Protein AF-A0A261GEF5-F1 (afdb_monomer_lite)

pLDDT: mean 80.7, std 18.06, range [33.28, 94.88]

Foldseek 3Di:
DVVVVVVVVVVVVVLVVQLQVLLVQQADPDKDKLQSLQVGDQVSSVLVVVQVVQQVVQQDPVVQWGWGASPSNQKIKIKHFDDQPDWDWYDHPVGIDIDGIMIIGIGHHPPPVPPPPPDDPPDDDDDDDDD

Sequence (131 aa):
TSADRAAAHAQAQALAQRRRYLAGLLATDGEVGLEYLGQLPFEAALILLNAVEVALSQYHPQDGLGRAAVDEAGLEVTVKLGRPHITVTVELAEGHLSGPELWLAVIPQGHTPSVDRAAEPRAAGQNWSVA

Radius of gyration: 20.98 Å; chains: 1; bounding box: 74×23×53 Å

Structure (mmCIF, N/CA/C/O backbone):
data_AF-A0A261GEF5-F1
#
_entry.id   AF-A0A261GEF5-F1
#
loop_
_atom_site.group_PDB
_atom_site.id
_atom_site.type_symbol
_atom_site.label_atom_id
_atom_site.label_alt_id
_atom_site.label_comp_id
_atom_site.label_asym_id
_atom_site.label_entity_id
_atom_site.label_seq_id
_atom_site.pdbx_PDB_ins_code
_atom_site.Cartn_x
_atom_site.Cartn_y
_atom_site.Cartn_z
_atom_site.occupancy
_atom_site.B_iso_or_equiv
_atom_site.auth_seq_id
_atom_site.auth_comp_id
_atom_site.auth_asym_id
_atom_site.auth_atom_id
_atom_site.pdbx_PDB_model_num
ATOM 1 N N . THR A 1 1 ? 19.737 12.160 -29.995 1.00 67.50 1 THR A N 1
ATOM 2 C CA . THR A 1 1 ? 20.592 11.208 -30.755 1.00 67.50 1 THR A CA 1
ATOM 3 C C . THR A 1 1 ? 20.024 9.797 -30.610 1.00 67.50 1 THR A C 1
ATOM 5 O O . THR A 1 1 ? 19.145 9.604 -29.781 1.00 67.50 1 THR A O 1
ATOM 8 N N . SER A 1 2 ? 20.458 8.800 -31.397 1.00 76.94 2 SER A N 1
ATOM 9 C CA . SER A 1 2 ? 19.935 7.417 -31.278 1.00 76.94 2 SER A CA 1
ATOM 10 C C . SER A 1 2 ? 20.226 6.770 -29.912 1.00 76.94 2 SER A C 1
ATOM 12 O O . SER A 1 2 ? 19.434 5.960 -29.441 1.00 76.94 2 SER A O 1
ATOM 14 N N . ALA A 1 3 ? 21.336 7.151 -29.268 1.00 77.62 3 ALA A N 1
ATOM 15 C CA . ALA A 1 3 ? 21.709 6.683 -27.932 1.00 77.62 3 ALA A CA 1
ATOM 16 C C . ALA A 1 3 ? 20.754 7.197 -26.839 1.00 77.62 3 ALA A C 1
ATOM 18 O O . ALA A 1 3 ? 20.353 6.435 -25.967 1.00 77.62 3 ALA A O 1
ATOM 19 N N . ASP A 1 4 ? 20.330 8.459 -26.938 1.00 80.94 4 ASP A N 1
ATOM 20 C CA . ASP A 1 4 ? 19.359 9.075 -26.026 1.00 80.94 4 ASP A CA 1
ATOM 21 C C . ASP A 1 4 ? 17.993 8.363 -26.079 1.00 80.94 4 ASP A C 1
ATOM 23 O O . ASP A 1 4 ? 17.429 7.992 -25.052 1.00 80.94 4 ASP A O 1
ATOM 27 N N . ARG A 1 5 ? 17.526 8.020 -27.288 1.00 79.00 5 ARG A N 1
ATOM 28 C CA . ARG A 1 5 ? 16.299 7.230 -27.473 1.00 79.00 5 ARG A CA 1
ATOM 29 C C . ARG A 1 5 ? 16.418 5.826 -26.866 1.00 79.00 5 ARG A C 1
ATOM 31 O O . ARG A 1 5 ? 15.482 5.364 -26.221 1.00 79.00 5 ARG A O 1
ATOM 38 N N . ALA A 1 6 ? 17.549 5.145 -27.059 1.00 85.81 6 ALA A N 1
ATOM 39 C CA . ALA A 1 6 ? 17.775 3.817 -26.485 1.00 85.81 6 ALA A CA 1
ATOM 40 C C . ALA A 1 6 ? 17.801 3.850 -24.945 1.00 85.81 6 ALA A C 1
ATOM 42 O O . ALA A 1 6 ? 17.188 2.994 -24.307 1.00 85.81 6 ALA A O 1
ATOM 43 N N . ALA A 1 7 ? 18.437 4.866 -24.352 1.00 85.38 7 ALA A N 1
ATOM 44 C CA . ALA A 1 7 ? 18.449 5.071 -22.906 1.00 85.38 7 ALA A CA 1
ATOM 45 C C . ALA A 1 7 ? 17.039 5.339 -22.354 1.00 85.38 7 ALA A C 1
ATOM 47 O O . ALA A 1 7 ? 16.642 4.714 -21.371 1.00 85.38 7 ALA A O 1
ATOM 48 N N . ALA A 1 8 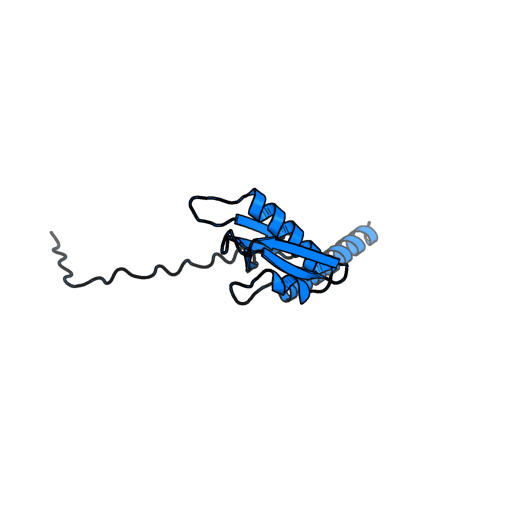? 16.254 6.193 -23.019 1.00 85.44 8 ALA A N 1
ATOM 49 C CA . ALA A 1 8 ? 14.869 6.463 -22.636 1.00 85.44 8 ALA A CA 1
ATOM 50 C C . ALA A 1 8 ? 13.997 5.193 -22.674 1.00 85.44 8 ALA A C 1
ATOM 52 O O . ALA A 1 8 ? 13.228 4.938 -21.747 1.00 85.44 8 ALA A O 1
ATOM 53 N N . HIS A 1 9 ? 14.152 4.348 -23.700 1.00 86.25 9 HIS A N 1
ATOM 54 C CA . HIS A 1 9 ? 13.443 3.066 -23.770 1.00 86.25 9 HIS A CA 1
ATOM 55 C C . HIS A 1 9 ? 13.855 2.096 -22.656 1.00 86.25 9 HIS A C 1
ATOM 57 O O . HIS A 1 9 ? 12.983 1.465 -22.059 1.00 86.25 9 HIS A O 1
ATOM 63 N N . ALA A 1 10 ? 15.151 1.981 -22.353 1.00 88.25 10 ALA A N 1
ATOM 64 C CA . ALA A 1 10 ? 15.634 1.112 -21.280 1.00 88.25 10 ALA A CA 1
ATOM 65 C C . ALA A 1 10 ? 15.106 1.558 -19.905 1.00 88.25 10 ALA A C 1
ATOM 67 O O . ALA A 1 10 ? 14.646 0.731 -19.120 1.00 88.25 10 ALA A O 1
ATOM 68 N N . GLN A 1 11 ? 15.093 2.869 -19.642 1.00 86.12 11 GLN A N 1
ATOM 69 C CA . GLN A 1 11 ? 14.524 3.433 -18.415 1.00 86.12 11 GLN A CA 1
ATOM 70 C C . GLN A 1 11 ? 13.020 3.158 -18.310 1.00 86.12 11 GLN A C 1
ATOM 72 O O . GLN A 1 11 ? 12.549 2.709 -17.268 1.00 86.12 11 GLN A O 1
ATOM 77 N N . ALA A 1 12 ? 12.269 3.350 -19.398 1.00 86.19 12 ALA A N 1
ATOM 78 C CA . ALA A 1 12 ? 10.839 3.053 -19.420 1.00 86.19 12 ALA A CA 1
ATOM 79 C C . ALA A 1 12 ? 10.548 1.566 -19.140 1.00 86.19 12 ALA A C 1
ATOM 81 O O . ALA A 1 12 ? 9.609 1.246 -18.412 1.00 86.19 12 ALA A O 1
ATOM 82 N N . GLN A 1 13 ? 11.366 0.651 -19.672 1.00 90.00 13 GLN A N 1
ATOM 83 C CA . GLN A 1 13 ? 11.241 -0.782 -19.393 1.00 90.00 13 GLN A CA 1
ATOM 84 C C . GLN A 1 13 ? 11.549 -1.114 -17.930 1.00 90.00 13 GLN A C 1
ATOM 86 O O . GLN A 1 13 ? 10.779 -1.847 -17.309 1.00 90.00 13 GLN A O 1
ATOM 91 N N . ALA A 1 14 ? 12.621 -0.551 -17.370 1.00 87.50 14 ALA A N 1
ATOM 92 C CA . ALA A 1 14 ? 12.986 -0.755 -15.970 1.00 87.50 14 ALA A CA 1
ATOM 93 C C . ALA A 1 1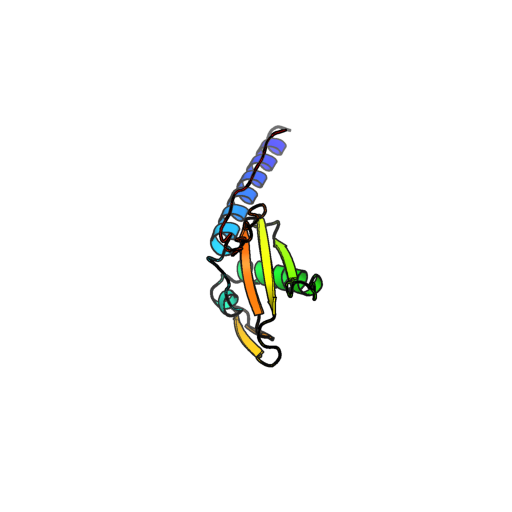4 ? 11.887 -0.250 -15.019 1.00 87.50 14 ALA A C 1
ATOM 95 O O . ALA A 1 14 ? 11.496 -0.955 -14.089 1.00 87.50 14 ALA A O 1
ATOM 96 N N . LEU A 1 15 ? 11.319 0.929 -15.295 1.00 85.44 15 LEU A N 1
ATOM 97 C CA . LEU A 1 15 ? 10.187 1.473 -14.540 1.00 85.44 15 LEU A CA 1
ATOM 98 C C . LEU A 1 15 ? 8.947 0.580 -14.648 1.00 85.44 15 LEU A C 1
ATOM 100 O O . LEU A 1 15 ? 8.310 0.285 -13.639 1.00 85.44 15 LEU A O 1
ATOM 104 N N . ALA A 1 16 ? 8.621 0.093 -15.848 1.00 87.25 16 ALA A N 1
ATOM 105 C CA . ALA A 1 16 ? 7.488 -0.808 -16.042 1.00 87.25 16 ALA A CA 1
ATOM 106 C C . ALA A 1 16 ? 7.665 -2.142 -15.294 1.00 87.25 16 ALA A C 1
ATOM 108 O O . ALA A 1 16 ? 6.702 -2.666 -14.733 1.00 87.25 16 ALA A O 1
ATOM 109 N N . GLN A 1 17 ? 8.88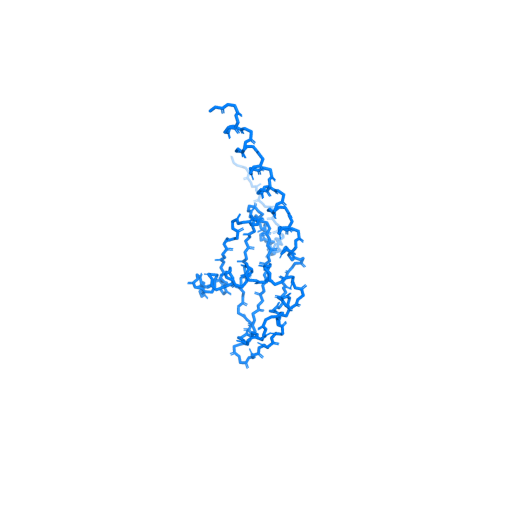2 -2.692 -15.266 1.00 89.44 17 GLN A N 1
ATOM 110 C CA . GLN A 1 17 ? 9.202 -3.897 -14.499 1.00 89.44 17 GLN A CA 1
ATOM 111 C C . GLN A 1 17 ? 9.073 -3.652 -12.994 1.00 89.44 17 GLN A C 1
ATOM 113 O O . GLN A 1 17 ? 8.398 -4.426 -12.316 1.00 89.44 17 GLN A O 1
ATOM 118 N N . ARG A 1 18 ? 9.645 -2.552 -12.488 1.00 87.81 18 ARG A N 1
ATOM 119 C CA . ARG A 1 18 ? 9.555 -2.177 -11.071 1.00 87.81 18 ARG A CA 1
ATOM 120 C C . ARG A 1 18 ? 8.107 -1.976 -10.632 1.00 87.81 18 ARG A C 1
ATOM 122 O O . ARG A 1 18 ? 7.710 -2.528 -9.613 1.00 87.81 18 ARG A O 1
ATOM 129 N N . ARG A 1 19 ? 7.295 -1.286 -11.438 1.00 89.19 19 ARG A N 1
ATOM 130 C CA . ARG A 1 19 ? 5.865 -1.090 -11.163 1.00 89.19 19 ARG A CA 1
ATOM 131 C C . ARG A 1 19 ? 5.119 -2.414 -11.035 1.00 89.19 19 ARG A C 1
ATOM 133 O O . ARG A 1 19 ? 4.359 -2.589 -10.095 1.00 89.19 19 ARG A O 1
ATOM 140 N N . ARG A 1 20 ? 5.344 -3.363 -11.952 1.00 88.94 20 ARG A N 1
ATOM 141 C CA . ARG A 1 20 ? 4.708 -4.695 -11.894 1.00 88.94 20 ARG A CA 1
ATOM 142 C C . ARG A 1 20 ? 5.137 -5.485 -10.664 1.00 88.94 20 ARG A C 1
ATOM 144 O O . ARG A 1 20 ? 4.304 -6.146 -10.055 1.00 88.94 20 ARG A O 1
ATOM 151 N N . TYR A 1 21 ? 6.419 -5.411 -10.319 1.00 90.88 21 TYR A N 1
ATOM 152 C CA . TYR A 1 21 ? 6.955 -6.056 -9.127 1.00 90.88 21 TYR A CA 1
ATOM 153 C C . TYR A 1 21 ? 6.302 -5.501 -7.855 1.00 90.88 21 TYR A C 1
ATOM 155 O O . TYR A 1 21 ? 5.758 -6.269 -7.068 1.00 90.88 21 TYR A O 1
ATOM 163 N N . LEU A 1 22 ? 6.273 -4.174 -7.698 1.00 90.56 22 LEU A N 1
ATOM 164 C CA . LEU A 1 22 ? 5.629 -3.522 -6.556 1.00 90.56 22 LEU A CA 1
ATOM 165 C C . LEU A 1 22 ? 4.123 -3.790 -6.515 1.00 90.56 22 LEU A C 1
ATOM 167 O O . LEU A 1 22 ? 3.594 -4.072 -5.447 1.00 90.56 22 LEU A O 1
ATOM 171 N N . ALA A 1 23 ? 3.442 -3.766 -7.664 1.00 90.50 23 ALA A N 1
ATOM 172 C CA . ALA A 1 23 ? 2.018 -4.072 -7.754 1.00 90.50 23 ALA A CA 1
ATOM 173 C C . ALA A 1 23 ? 1.690 -5.470 -7.213 1.00 90.50 23 ALA A C 1
ATOM 175 O O . ALA A 1 23 ? 0.772 -5.611 -6.414 1.00 90.50 23 ALA A O 1
ATOM 176 N N . GLY A 1 24 ? 2.454 -6.491 -7.613 1.00 89.50 24 GLY A N 1
ATOM 177 C CA . GLY A 1 24 ? 2.243 -7.860 -7.138 1.00 89.50 24 GLY A CA 1
ATOM 178 C C . GLY A 1 24 ? 2.617 -8.073 -5.670 1.00 89.50 24 GLY A C 1
ATOM 179 O O . GLY A 1 24 ? 2.072 -8.963 -5.032 1.00 89.50 24 GLY A O 1
ATOM 180 N N . LEU A 1 25 ? 3.539 -7.267 -5.143 1.00 91.56 25 LEU A N 1
ATOM 181 C CA . LEU A 1 25 ? 4.014 -7.370 -3.765 1.00 91.56 25 LEU A CA 1
ATOM 182 C C . LEU A 1 25 ? 3.101 -6.646 -2.767 1.00 91.56 25 LEU A C 1
ATOM 184 O O . LEU A 1 25 ? 2.926 -7.097 -1.641 1.00 91.56 25 LEU A O 1
ATOM 188 N N . LEU A 1 26 ? 2.558 -5.497 -3.167 1.00 91.75 26 LEU A N 1
ATOM 189 C CA . LEU A 1 26 ? 1.776 -4.625 -2.294 1.00 91.75 26 LEU A CA 1
ATOM 190 C C . LEU A 1 26 ? 0.273 -4.883 -2.369 1.00 91.75 26 LEU A C 1
ATOM 192 O O . LEU A 1 26 ? -0.419 -4.535 -1.420 1.00 91.75 26 LEU A O 1
ATOM 196 N N . ALA A 1 27 ? -0.237 -5.447 -3.469 1.00 92.50 27 ALA A N 1
ATOM 197 C CA . ALA A 1 27 ? -1.656 -5.757 -3.592 1.00 92.50 27 ALA A CA 1
ATOM 198 C C . ALA A 1 27 ? -2.094 -6.765 -2.522 1.00 92.50 27 ALA A C 1
ATOM 200 O O . ALA A 1 27 ? -1.408 -7.756 -2.270 1.00 92.50 27 ALA A O 1
ATOM 201 N N . THR A 1 28 ? -3.257 -6.519 -1.924 1.00 92.38 28 THR A N 1
ATOM 202 C CA . THR A 1 28 ? -3.821 -7.373 -0.878 1.00 92.38 28 THR A CA 1
ATOM 203 C C . THR A 1 28 ? -5.123 -8.000 -1.352 1.00 92.38 28 THR A C 1
ATOM 205 O O . THR A 1 28 ? -5.928 -7.363 -2.032 1.00 92.38 28 THR A O 1
ATOM 208 N N . ASP A 1 29 ? -5.354 -9.256 -0.968 1.00 87.38 29 ASP A N 1
ATOM 209 C CA . ASP A 1 29 ? -6.594 -9.977 -1.274 1.00 87.38 29 ASP A CA 1
ATOM 210 C C . ASP A 1 29 ? -7.647 -9.681 -0.187 1.00 87.38 29 ASP A C 1
ATOM 212 O O . ASP A 1 29 ? -8.065 -10.545 0.583 1.00 87.38 29 ASP A O 1
ATOM 216 N N . GLY A 1 30 ? -7.993 -8.395 -0.058 1.00 90.56 30 GLY A N 1
ATOM 217 C CA . GLY A 1 30 ? -8.910 -7.866 0.955 1.00 90.56 30 GLY A CA 1
ATOM 218 C C . GLY A 1 30 ? -8.261 -6.929 1.977 1.00 90.56 30 GLY A C 1
ATOM 219 O O . GLY A 1 30 ? -7.172 -6.390 1.757 1.00 90.56 30 GLY A O 1
ATOM 220 N N . GLU A 1 31 ? -8.979 -6.707 3.083 1.00 92.38 31 GLU A N 1
ATOM 221 C CA . GLU A 1 31 ? -8.524 -5.876 4.200 1.00 92.38 31 GLU A CA 1
ATOM 222 C C . GLU A 1 31 ? -7.483 -6.629 5.045 1.00 92.38 31 GLU A C 1
ATOM 224 O O . GLU A 1 31 ? -7.711 -7.758 5.482 1.00 92.38 31 GLU A O 1
ATOM 229 N N . VAL A 1 32 ? -6.350 -5.983 5.305 1.00 93.19 32 VAL A N 1
ATOM 230 C CA . VAL A 1 32 ? -5.263 -6.472 6.159 1.00 93.19 32 VAL A CA 1
ATOM 231 C C . VAL A 1 32 ? -4.973 -5.470 7.272 1.00 93.19 32 VAL A C 1
ATOM 233 O O . VAL A 1 32 ? -5.205 -4.273 7.114 1.00 93.19 32 VAL A O 1
ATOM 236 N N . GLY A 1 33 ? -4.475 -5.943 8.411 1.00 91.06 33 GLY A N 1
ATOM 237 C CA . GLY A 1 33 ? -4.015 -5.064 9.484 1.00 91.06 33 GLY A CA 1
ATOM 238 C C . GLY A 1 33 ? -2.630 -4.473 9.203 1.00 91.06 33 GLY A C 1
ATOM 239 O O . GLY A 1 33 ? -1.953 -4.830 8.232 1.00 91.06 33 GLY A O 1
ATOM 240 N N . LEU A 1 34 ? -2.175 -3.582 10.089 1.00 87.19 34 LEU A N 1
ATOM 241 C CA . LEU A 1 34 ? -0.828 -2.993 10.022 1.00 87.19 34 LEU A CA 1
ATOM 242 C C . LEU A 1 34 ? 0.285 -4.043 10.093 1.00 87.19 34 LEU A C 1
ATOM 244 O O . LEU A 1 34 ? 1.386 -3.805 9.600 1.00 87.19 34 LEU A O 1
ATOM 248 N N . GLU A 1 35 ? 0.010 -5.211 10.673 1.00 88.44 35 GLU A N 1
ATOM 249 C CA . GLU A 1 35 ? 0.982 -6.303 10.796 1.00 88.44 35 GLU A CA 1
ATOM 250 C C . GLU A 1 35 ? 1.482 -6.786 9.427 1.00 88.44 35 GLU A C 1
ATOM 252 O O . GLU A 1 35 ? 2.578 -7.340 9.329 1.00 88.44 35 GLU A O 1
ATOM 257 N N . TYR A 1 36 ? 0.714 -6.531 8.360 1.00 89.81 36 TYR A N 1
ATOM 258 C CA . TYR A 1 36 ? 1.121 -6.810 6.988 1.00 89.81 36 TYR A CA 1
ATOM 259 C C . TYR A 1 36 ? 2.427 -6.102 6.600 1.00 89.81 36 TYR A C 1
ATOM 261 O O . TYR A 1 36 ? 3.238 -6.682 5.880 1.00 89.81 36 TYR A O 1
ATOM 269 N N . LEU A 1 37 ? 2.701 -4.899 7.127 1.00 87.94 37 LEU A N 1
ATOM 270 C CA . LEU A 1 37 ? 3.949 -4.183 6.833 1.00 87.94 37 LEU A CA 1
ATOM 271 C C . LEU A 1 37 ? 5.190 -4.965 7.286 1.00 87.94 37 LEU A C 1
ATOM 273 O O . LEU A 1 37 ? 6.226 -4.883 6.630 1.00 87.94 37 LEU A O 1
ATOM 277 N N . GLY A 1 38 ? 5.086 -5.757 8.358 1.00 87.44 38 GLY A N 1
ATOM 278 C CA . GLY A 1 38 ? 6.187 -6.590 8.853 1.00 87.44 38 GLY A CA 1
ATOM 279 C C . GLY A 1 38 ? 6.518 -7.783 7.948 1.00 87.44 38 GLY A C 1
ATOM 280 O O . GLY A 1 38 ? 7.573 -8.395 8.094 1.00 87.44 38 GLY A O 1
ATOM 281 N N . GLN A 1 39 ? 5.638 -8.121 7.001 1.00 89.38 39 GLN A N 1
ATOM 282 C CA . GLN A 1 39 ? 5.845 -9.208 6.036 1.00 89.38 39 GLN A CA 1
ATOM 283 C C . GLN A 1 39 ? 6.479 -8.716 4.729 1.00 89.38 39 GLN A C 1
ATOM 285 O O . GLN A 1 39 ? 6.911 -9.522 3.902 1.00 89.38 39 GLN A O 1
ATOM 290 N N . LEU A 1 40 ? 6.526 -7.398 4.529 1.00 89.69 40 LEU A N 1
ATOM 291 C CA . LEU A 1 40 ? 7.028 -6.788 3.310 1.00 89.69 40 LEU A CA 1
ATOM 292 C C . LEU A 1 40 ? 8.543 -6.543 3.390 1.00 89.69 40 LEU A C 1
ATOM 294 O O . LEU A 1 40 ? 9.076 -6.205 4.449 1.00 89.69 40 LEU A O 1
ATOM 298 N N . PRO A 1 41 ? 9.257 -6.632 2.253 1.00 89.81 41 PRO A N 1
ATOM 299 C CA . PRO A 1 41 ? 10.590 -6.061 2.133 1.00 89.81 41 PRO A CA 1
ATOM 300 C C . PRO A 1 41 ? 10.578 -4.584 2.532 1.00 89.81 41 PRO A C 1
ATOM 302 O O . PRO A 1 41 ? 9.642 -3.860 2.196 1.00 89.81 41 PRO A O 1
ATOM 305 N N . PHE A 1 42 ? 11.645 -4.131 3.187 1.00 87.00 42 PHE A N 1
ATOM 306 C CA . PHE A 1 42 ? 11.715 -2.797 3.785 1.00 87.00 42 PHE A CA 1
ATOM 307 C C . PHE A 1 42 ? 11.304 -1.656 2.836 1.00 87.00 42 PHE A C 1
ATOM 309 O O . PHE A 1 42 ? 10.469 -0.826 3.181 1.00 87.00 42 PHE A O 1
ATOM 316 N N . GLU A 1 43 ? 11.827 -1.653 1.608 1.00 88.69 43 GLU A N 1
ATOM 317 C CA . GLU A 1 43 ? 11.501 -0.632 0.606 1.00 88.69 43 GLU A CA 1
ATOM 318 C C . GLU A 1 43 ? 9.998 -0.598 0.273 1.00 88.69 43 GLU A C 1
ATOM 320 O O . GLU A 1 43 ? 9.401 0.469 0.154 1.00 88.69 43 GLU A O 1
ATOM 325 N N . ALA A 1 44 ? 9.365 -1.768 0.171 1.00 91.06 44 ALA A N 1
ATOM 326 C CA . ALA A 1 44 ? 7.936 -1.879 -0.094 1.00 91.06 44 ALA A CA 1
ATOM 327 C C . ALA A 1 44 ? 7.104 -1.450 1.125 1.00 91.06 44 ALA A C 1
ATOM 329 O O . ALA A 1 44 ? 6.101 -0.755 0.966 1.00 91.06 44 ALA A O 1
ATOM 330 N N . ALA A 1 45 ? 7.549 -1.804 2.335 1.00 90.75 45 ALA A N 1
ATOM 331 C CA . ALA A 1 45 ? 6.925 -1.357 3.576 1.00 90.75 45 ALA A CA 1
ATOM 332 C C . ALA A 1 45 ? 6.943 0.176 3.697 1.00 90.75 45 ALA A C 1
ATOM 334 O O . ALA A 1 45 ? 5.922 0.760 4.049 1.00 90.75 45 ALA A O 1
ATOM 335 N N . LEU A 1 46 ? 8.053 0.836 3.338 1.00 90.50 46 LEU A N 1
ATOM 336 C CA . LEU A 1 46 ? 8.144 2.301 3.309 1.00 90.50 46 LEU A CA 1
ATOM 337 C C . LEU A 1 46 ? 7.178 2.936 2.307 1.00 90.50 46 LEU A C 1
ATOM 339 O O . LEU A 1 46 ? 6.512 3.916 2.636 1.00 90.50 46 LEU A O 1
ATOM 343 N N . ILE A 1 47 ? 7.096 2.386 1.091 1.00 92.38 47 ILE A N 1
ATOM 344 C CA . ILE A 1 47 ? 6.168 2.881 0.065 1.00 92.38 47 ILE A CA 1
ATOM 345 C C . ILE A 1 47 ? 4.728 2.804 0.582 1.00 92.38 47 ILE A C 1
ATOM 347 O O . ILE A 1 47 ? 3.977 3.775 0.472 1.00 92.38 47 ILE A O 1
ATOM 351 N N . LEU A 1 48 ? 4.350 1.667 1.174 1.00 91.88 48 LEU A N 1
ATOM 352 C CA . LEU A 1 48 ? 3.017 1.487 1.735 1.00 91.88 48 LEU A CA 1
ATOM 353 C C . LEU A 1 48 ? 2.773 2.419 2.928 1.00 91.88 48 LEU A C 1
ATOM 355 O O . LEU A 1 48 ? 1.717 3.037 2.997 1.00 91.88 48 LEU A O 1
ATOM 359 N N . LEU A 1 49 ? 3.744 2.569 3.832 1.00 91.19 49 LEU A N 1
ATOM 360 C CA . LEU A 1 49 ? 3.634 3.450 4.996 1.00 91.19 49 LEU A CA 1
ATOM 361 C C . LEU A 1 49 ? 3.390 4.909 4.587 1.00 91.19 49 LEU A C 1
ATOM 363 O O . LEU A 1 49 ? 2.446 5.522 5.077 1.00 91.19 49 LEU A O 1
ATOM 367 N N . ASN A 1 50 ? 4.166 5.437 3.637 1.00 92.88 50 ASN A N 1
ATOM 368 C CA . ASN A 1 50 ? 3.973 6.793 3.115 1.00 92.88 50 ASN A CA 1
ATOM 369 C C . ASN A 1 50 ? 2.570 6.965 2.501 1.00 92.88 50 ASN A C 1
ATOM 371 O O . ASN A 1 50 ? 1.885 7.961 2.727 1.00 92.88 50 ASN A O 1
ATOM 375 N N . ALA A 1 51 ? 2.085 5.958 1.770 1.00 93.62 51 ALA A N 1
ATOM 376 C CA . ALA A 1 51 ? 0.730 5.978 1.230 1.00 93.62 51 ALA A CA 1
ATOM 377 C C . ALA A 1 51 ? -0.344 5.989 2.332 1.00 93.62 51 ALA A C 1
ATOM 379 O O . ALA A 1 51 ? -1.333 6.709 2.214 1.00 93.62 51 ALA A O 1
ATOM 380 N N . VAL A 1 52 ? -0.146 5.237 3.419 1.00 92.00 52 VAL A N 1
ATOM 381 C CA . VAL A 1 52 ? -1.044 5.244 4.585 1.00 92.00 52 VAL A CA 1
ATOM 382 C C . VAL A 1 52 ? -1.071 6.621 5.249 1.00 92.00 52 VAL A C 1
ATOM 384 O O . VAL A 1 52 ? -2.153 7.119 5.551 1.00 92.00 52 VAL A O 1
ATOM 387 N N . GLU A 1 53 ? 0.075 7.275 5.430 1.00 92.88 53 GLU A N 1
ATOM 388 C CA . GLU A 1 53 ? 0.151 8.630 5.996 1.00 92.88 53 GLU A CA 1
ATOM 389 C C . GLU A 1 53 ? -0.603 9.655 5.137 1.00 92.88 53 GLU A C 1
ATOM 391 O O . GLU A 1 53 ? -1.375 10.475 5.651 1.00 92.88 53 GLU A O 1
ATOM 396 N N . VAL A 1 54 ? -0.440 9.574 3.815 1.00 94.25 54 VAL A N 1
ATOM 397 C CA . VAL A 1 54 ? -1.182 10.409 2.864 1.00 94.25 54 VAL A CA 1
ATOM 398 C C . VAL A 1 54 ? -2.682 10.108 2.930 1.00 94.25 54 VAL A C 1
ATOM 400 O O . VAL A 1 54 ? -3.487 11.039 2.959 1.00 94.25 54 VAL A O 1
ATOM 403 N N . ALA A 1 55 ? -3.072 8.834 3.007 1.00 93.38 55 ALA A N 1
ATOM 404 C CA . ALA A 1 55 ? -4.473 8.427 3.086 1.00 93.38 55 ALA A CA 1
ATOM 405 C C . ALA A 1 55 ? -5.134 8.920 4.379 1.00 93.38 55 ALA A C 1
ATOM 407 O O . ALA A 1 55 ? -6.248 9.437 4.338 1.00 93.38 55 ALA A O 1
ATOM 408 N N . LEU A 1 56 ? -4.441 8.820 5.516 1.00 90.38 56 LEU A N 1
ATOM 409 C CA . LEU A 1 56 ? -4.898 9.355 6.800 1.00 90.38 56 LEU A CA 1
ATOM 410 C C . LEU A 1 56 ? -5.014 10.884 6.773 1.00 90.38 56 LEU A C 1
ATOM 412 O O . LEU A 1 56 ? -5.953 11.438 7.341 1.00 90.38 56 LEU A O 1
ATOM 416 N N . SER A 1 57 ? -4.113 11.570 6.068 1.00 91.81 57 SER A N 1
ATOM 417 C CA . SER A 1 57 ? -4.204 13.022 5.862 1.00 91.81 57 SER A CA 1
ATOM 418 C C . SER A 1 57 ? -5.421 13.425 5.018 1.00 91.81 57 SER A C 1
ATOM 420 O O . SER A 1 57 ? -5.919 14.541 5.142 1.00 91.8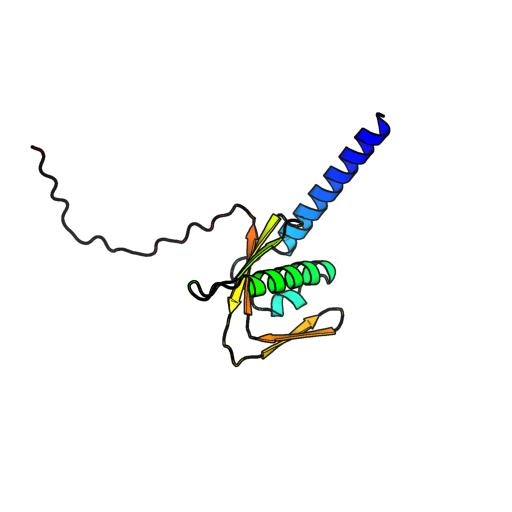1 57 SER A O 1
ATOM 422 N N . GLN A 1 58 ? -5.918 12.511 4.180 1.00 92.19 58 GLN A N 1
ATOM 423 C CA . GLN A 1 58 ? -7.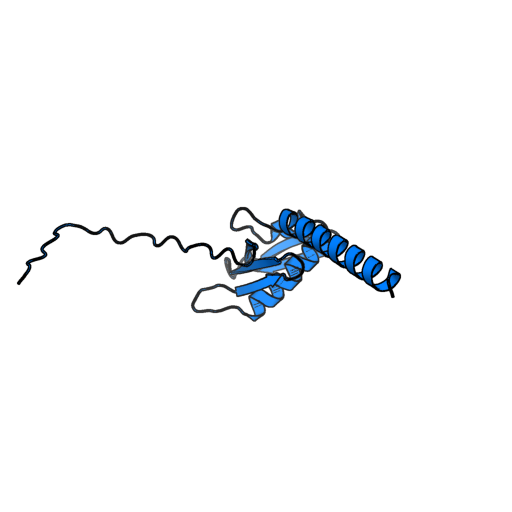113 12.671 3.345 1.00 92.19 58 GLN A CA 1
ATOM 424 C C . GLN A 1 58 ? -8.334 11.938 3.923 1.00 92.19 58 GLN A C 1
ATOM 426 O O . GLN A 1 58 ? -9.278 11.624 3.200 1.00 92.19 58 GLN A O 1
ATOM 431 N N . TYR A 1 59 ? -8.323 11.626 5.220 1.00 91.81 59 TYR A N 1
ATOM 432 C CA . TYR A 1 59 ? -9.405 10.886 5.851 1.00 91.81 59 TYR A CA 1
ATOM 433 C C . TYR A 1 59 ? -10.733 11.649 5.780 1.00 91.81 59 TYR A C 1
ATOM 435 O O . TYR A 1 59 ? -10.842 12.790 6.236 1.00 91.81 59 TYR A O 1
ATOM 443 N N . HIS A 1 60 ? -11.765 10.985 5.260 1.00 89.12 60 HIS A N 1
ATOM 444 C CA . HIS A 1 60 ? -13.120 11.510 5.177 1.00 89.12 60 HIS A CA 1
ATOM 445 C C . HIS A 1 60 ? -13.992 10.923 6.299 1.00 89.12 60 HIS A C 1
ATOM 447 O O . HIS A 1 60 ? -14.348 9.742 6.253 1.00 89.12 60 HIS A O 1
ATOM 453 N N . PRO A 1 61 ? -14.412 11.732 7.295 1.00 85.75 61 PRO A N 1
ATOM 454 C CA . PRO A 1 61 ? -15.190 11.239 8.433 1.00 85.75 61 PRO A CA 1
ATOM 455 C C . PRO A 1 61 ? -16.566 10.679 8.066 1.00 85.75 61 PRO A C 1
ATOM 457 O O . PRO A 1 61 ? -17.116 9.894 8.828 1.00 85.75 61 PRO A O 1
ATOM 460 N N . GLN A 1 62 ? -17.132 11.103 6.932 1.00 87.38 62 GLN A N 1
ATOM 461 C CA . GLN A 1 62 ? -18.453 10.658 6.479 1.00 87.38 62 GLN A CA 1
ATOM 462 C C . GLN A 1 62 ? -18.435 9.206 5.999 1.00 87.38 62 GLN A C 1
ATOM 464 O O . GLN A 1 62 ? -19.339 8.446 6.333 1.00 87.38 62 GLN A O 1
ATOM 469 N N . ASP A 1 63 ? -17.385 8.822 5.274 1.00 85.38 63 ASP A N 1
ATOM 470 C CA . ASP A 1 63 ? -17.228 7.465 4.746 1.00 85.38 63 ASP A CA 1
ATOM 471 C C . ASP A 1 63 ? -16.444 6.562 5.707 1.00 85.38 63 ASP A C 1
ATOM 473 O O . ASP A 1 63 ? -16.471 5.340 5.582 1.00 85.38 63 ASP A O 1
ATOM 477 N N . GLY A 1 64 ? -15.742 7.157 6.677 1.00 87.38 64 GLY A N 1
ATOM 478 C CA . GLY A 1 64 ? -14.892 6.438 7.622 1.00 87.38 64 GLY A CA 1
ATOM 479 C C . GLY A 1 64 ? -13.598 5.912 6.993 1.00 87.38 64 GLY A C 1
ATOM 480 O O . GLY A 1 64 ? -13.014 4.956 7.506 1.00 87.38 64 GLY A O 1
ATOM 481 N N . LEU A 1 65 ? -13.179 6.501 5.867 1.00 92.00 65 LEU A N 1
ATOM 482 C CA . LEU A 1 65 ? -12.088 6.016 5.024 1.00 92.00 65 LEU A CA 1
ATOM 483 C C . LEU A 1 65 ? -11.143 7.153 4.625 1.00 92.00 65 LEU A C 1
ATOM 485 O O . LEU A 1 65 ? -11.575 8.259 4.305 1.00 92.00 65 LEU A O 1
ATOM 489 N N . GLY A 1 66 ? -9.850 6.849 4.590 1.00 93.38 66 GLY A N 1
ATOM 490 C CA . GLY A 1 66 ? -8.821 7.623 3.901 1.00 93.38 66 GLY A CA 1
ATOM 491 C C . GLY A 1 66 ? -8.364 6.886 2.649 1.00 93.38 66 GLY A C 1
ATOM 492 O O . GLY A 1 66 ? -8.366 5.654 2.629 1.00 93.38 66 GLY A O 1
ATOM 493 N N . ARG A 1 67 ? -7.986 7.608 1.593 1.00 93.94 67 ARG A N 1
ATOM 494 C CA . ARG A 1 67 ? -7.495 7.002 0.346 1.00 93.94 67 ARG A CA 1
ATOM 495 C C . ARG A 1 67 ? -6.253 7.717 -0.157 1.00 93.94 67 ARG A C 1
ATOM 497 O O . ARG A 1 67 ? -6.159 8.935 -0.050 1.00 93.94 67 ARG A O 1
ATOM 504 N N . ALA A 1 68 ? -5.318 6.960 -0.718 1.00 94.81 68 ALA A N 1
ATOM 505 C CA . ALA A 1 68 ? -4.133 7.504 -1.367 1.00 94.81 68 ALA A CA 1
ATOM 506 C C . ALA A 1 68 ? -3.716 6.664 -2.572 1.00 94.81 68 ALA A C 1
ATOM 508 O O . ALA A 1 68 ? -3.773 5.435 -2.555 1.00 94.81 68 ALA A O 1
ATOM 509 N N . ALA A 1 69 ? -3.246 7.348 -3.609 1.00 92.62 69 ALA A N 1
ATOM 510 C CA . ALA A 1 69 ? -2.651 6.728 -4.777 1.00 92.62 69 ALA A CA 1
ATOM 511 C C . ALA A 1 69 ? -1.167 6.413 -4.527 1.00 92.62 69 ALA A C 1
ATOM 513 O O . ALA A 1 69 ? -0.418 7.239 -4.011 1.00 92.62 69 ALA A O 1
ATOM 514 N N . VAL A 1 70 ? -0.738 5.224 -4.943 1.00 91.81 70 VAL A N 1
ATOM 515 C CA . VAL A 1 70 ? 0.660 4.788 -5.010 1.00 91.81 70 VAL A CA 1
ATOM 516 C C . VAL A 1 70 ? 1.058 4.719 -6.476 1.00 91.81 70 VAL A C 1
ATOM 518 O O . VAL A 1 70 ? 1.005 3.658 -7.102 1.00 91.81 70 VAL A O 1
ATOM 521 N N . ASP A 1 71 ? 1.429 5.859 -7.049 1.00 87.44 71 ASP A N 1
ATOM 522 C CA . ASP A 1 71 ? 1.673 5.987 -8.493 1.00 87.44 71 ASP A CA 1
ATOM 523 C C . ASP A 1 71 ? 2.820 5.099 -8.991 1.00 87.44 71 ASP A C 1
ATOM 525 O O . ASP A 1 71 ? 2.761 4.546 -10.093 1.00 87.44 71 ASP A O 1
ATOM 529 N N . GLU A 1 72 ? 3.831 4.888 -8.145 1.00 85.00 72 GLU A N 1
ATOM 530 C CA . GLU A 1 72 ? 4.984 4.027 -8.431 1.00 85.00 72 GLU A CA 1
ATOM 531 C C . GLU A 1 72 ? 4.590 2.561 -8.660 1.00 85.00 72 GLU A C 1
ATOM 533 O O . GLU A 1 72 ? 5.220 1.860 -9.455 1.00 85.00 72 GLU A O 1
ATOM 538 N N . ALA A 1 73 ? 3.517 2.108 -8.004 1.00 88.00 73 ALA A N 1
ATOM 539 C CA . ALA A 1 73 ? 2.968 0.762 -8.137 1.00 88.00 73 ALA A CA 1
ATOM 540 C C . ALA A 1 73 ? 1.687 0.734 -8.993 1.00 88.00 73 ALA A C 1
ATOM 542 O O . ALA A 1 73 ? 1.287 -0.317 -9.490 1.00 88.00 73 ALA A O 1
ATOM 543 N N . GLY A 1 74 ? 1.055 1.884 -9.235 1.00 89.50 74 GLY A N 1
ATOM 544 C CA . GLY A 1 74 ? -0.270 1.948 -9.836 1.00 89.50 74 GLY A CA 1
ATOM 545 C C . GLY A 1 74 ? -1.349 1.343 -8.948 1.00 89.50 74 GLY A C 1
ATOM 546 O O . GLY A 1 74 ? -2.220 0.648 -9.469 1.00 89.50 74 GLY A O 1
ATOM 547 N N . LEU A 1 75 ? -1.268 1.564 -7.635 1.00 93.19 75 LEU A N 1
ATOM 548 C CA . LEU A 1 75 ? -2.212 1.039 -6.642 1.00 93.19 75 LEU A CA 1
ATOM 549 C C . LEU A 1 75 ? -2.949 2.173 -5.921 1.00 93.19 75 LEU A C 1
ATOM 551 O O . LEU A 1 75 ? -2.486 3.312 -5.894 1.00 93.19 75 LEU A O 1
ATOM 555 N N . GLU A 1 76 ? -4.111 1.872 -5.371 1.00 94.69 76 GLU A N 1
ATOM 556 C CA . GLU A 1 76 ? -4.841 2.717 -4.438 1.00 94.69 76 GLU A CA 1
ATOM 557 C C . GLU A 1 76 ? -4.854 2.017 -3.082 1.00 94.69 76 GLU A C 1
ATOM 559 O O . GLU A 1 76 ? -5.201 0.839 -2.976 1.00 94.69 76 GLU A O 1
ATOM 564 N N . VAL A 1 77 ? -4.447 2.750 -2.051 1.00 94.31 77 VAL A N 1
ATOM 565 C CA . VAL A 1 77 ? -4.481 2.314 -0.660 1.00 94.31 77 VAL A CA 1
ATOM 566 C C . VAL A 1 77 ? -5.699 2.952 -0.019 1.00 94.31 77 VAL A C 1
ATOM 568 O O . VAL A 1 77 ? -5.813 4.176 0.034 1.00 94.31 77 VAL A O 1
ATOM 571 N N . THR A 1 78 ? -6.602 2.118 0.479 1.00 94.88 78 THR A N 1
ATOM 572 C CA . THR A 1 78 ? -7.707 2.533 1.338 1.00 94.88 78 THR A CA 1
ATOM 573 C C . THR A 1 78 ? -7.353 2.210 2.780 1.00 94.88 78 THR A C 1
ATOM 575 O O . THR A 1 78 ? -6.947 1.092 3.089 1.00 94.88 78 THR A O 1
ATOM 578 N N . VAL A 1 79 ? -7.520 3.192 3.660 1.00 94.38 79 VAL A N 1
ATOM 579 C CA . VAL A 1 79 ? -7.269 3.078 5.095 1.00 94.38 79 VAL A CA 1
ATOM 580 C C . VAL A 1 79 ? -8.571 3.289 5.840 1.00 94.38 79 VAL A C 1
ATOM 582 O O . VAL A 1 79 ? -9.264 4.286 5.639 1.00 94.38 79 VAL A O 1
ATOM 585 N N . LYS A 1 80 ? -8.879 2.370 6.744 1.00 93.38 80 LYS A N 1
ATOM 586 C CA . LYS A 1 80 ? -10.012 2.449 7.656 1.00 93.38 80 LYS A CA 1
ATOM 587 C C . LYS A 1 80 ? -9.502 2.414 9.086 1.00 93.38 80 LYS A C 1
ATOM 589 O O . LYS A 1 80 ? -8.657 1.591 9.438 1.00 93.38 80 LYS A O 1
ATOM 594 N N . LEU A 1 81 ? -10.034 3.298 9.921 1.00 89.31 81 LEU A N 1
ATOM 595 C CA . LEU A 1 81 ? -9.725 3.277 11.346 1.00 89.31 81 LEU A CA 1
ATOM 596 C C . LEU A 1 81 ? -10.371 2.040 11.986 1.00 89.31 81 LEU A C 1
ATOM 598 O O . LEU A 1 81 ? -11.557 1.770 11.788 1.00 89.31 81 LEU A O 1
ATOM 602 N N . GLY A 1 82 ? -9.580 1.281 12.737 1.00 86.62 82 GLY A N 1
ATOM 603 C CA . GLY A 1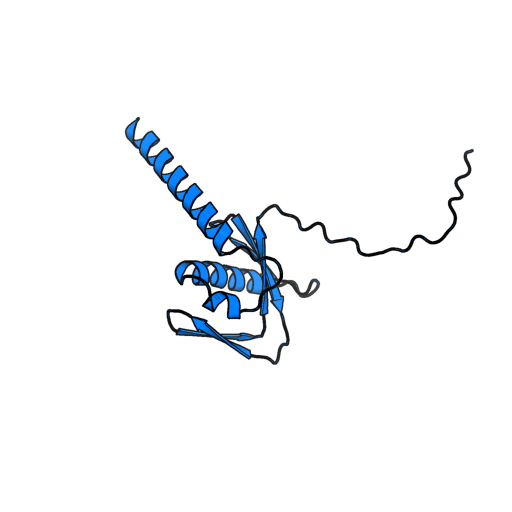 82 ? -10.048 0.201 13.595 1.00 86.62 82 GLY A CA 1
ATOM 604 C C . GLY A 1 82 ? -10.570 0.742 14.925 1.00 86.62 82 GLY A C 1
ATOM 605 O O . GLY A 1 82 ? -11.223 1.786 14.995 1.00 86.62 82 GLY A O 1
ATOM 606 N N . ARG A 1 83 ? -10.299 0.028 16.018 1.00 85.31 83 ARG A N 1
ATOM 607 C CA . ARG A 1 83 ? -10.723 0.456 17.353 1.00 85.31 83 ARG A CA 1
ATOM 608 C C . ARG A 1 83 ? -9.793 1.556 17.882 1.00 85.31 83 ARG A C 1
ATOM 610 O O . ARG A 1 83 ? -8.602 1.311 18.052 1.00 85.31 83 ARG A O 1
ATOM 617 N N . PRO A 1 84 ? -10.324 2.730 18.273 1.00 72.69 84 PRO A N 1
ATOM 618 C CA . PRO A 1 84 ? -9.506 3.894 18.636 1.00 72.69 84 PRO A CA 1
ATOM 619 C C . PRO A 1 84 ? -8.674 3.738 19.921 1.00 72.69 84 PRO A C 1
ATOM 621 O O . PRO A 1 84 ? -7.837 4.585 20.204 1.00 72.69 84 PRO A O 1
ATOM 624 N N . HIS A 1 85 ? -8.897 2.679 20.705 1.00 83.12 85 HIS A N 1
ATOM 625 C CA . HIS A 1 85 ? -8.186 2.420 21.965 1.00 83.12 85 HIS A CA 1
ATOM 626 C C . HIS A 1 85 ? -7.195 1.254 21.860 1.00 83.12 85 HIS A C 1
ATOM 628 O O . HIS A 1 85 ? -6.601 0.864 22.863 1.00 83.12 85 HIS A O 1
ATOM 634 N N . ILE A 1 86 ? -7.057 0.663 20.671 1.00 86.44 86 ILE A N 1
ATOM 635 C CA . ILE A 1 86 ? -6.110 -0.418 20.430 1.00 86.44 86 ILE A CA 1
ATOM 636 C C . ILE A 1 86 ? -4.905 0.172 19.718 1.00 86.44 86 ILE A C 1
ATOM 638 O O . ILE A 1 86 ? -5.036 0.728 18.630 1.00 86.44 86 ILE A O 1
ATOM 642 N N . THR A 1 87 ? -3.742 0.022 20.345 1.00 86.88 87 THR A N 1
ATOM 643 C CA . THR A 1 87 ? -2.452 0.306 19.724 1.00 86.88 87 THR A CA 1
ATOM 644 C C . THR A 1 87 ? -1.858 -1.003 19.229 1.00 86.88 87 THR A C 1
ATOM 646 O O . THR A 1 87 ? -1.726 -1.955 19.999 1.00 86.88 87 THR A O 1
ATOM 649 N N . VAL A 1 88 ? -1.495 -1.043 17.954 1.00 86.12 88 VAL A N 1
ATOM 650 C CA . VAL A 1 88 ? -0.785 -2.153 17.323 1.00 86.12 88 VAL A CA 1
ATOM 651 C C . VAL A 1 88 ? 0.675 -1.751 17.176 1.00 86.12 88 VAL A C 1
ATOM 653 O O . VAL A 1 88 ? 0.972 -0.644 16.726 1.00 86.12 88 VAL A O 1
ATOM 656 N N . THR A 1 89 ? 1.577 -2.650 17.565 1.00 87.12 89 THR A N 1
ATOM 657 C CA . THR A 1 89 ? 3.017 -2.508 17.339 1.00 87.12 89 THR A CA 1
ATOM 658 C C . THR A 1 89 ? 3.466 -3.578 16.361 1.00 87.12 89 THR A C 1
ATOM 660 O O . THR A 1 89 ? 3.188 -4.759 16.565 1.00 87.12 89 THR A O 1
ATOM 663 N N . VAL A 1 90 ? 4.160 -3.159 15.310 1.00 85.31 90 VAL A N 1
ATOM 664 C CA . VAL A 1 90 ? 4.660 -4.023 14.243 1.00 85.31 90 VAL A CA 1
ATOM 665 C C . VAL A 1 90 ? 6.171 -3.904 14.191 1.00 85.31 90 VAL A C 1
ATOM 667 O O . VAL A 1 90 ? 6.703 -2.797 14.131 1.00 85.31 90 VAL A O 1
ATOM 670 N N . GLU A 1 91 ? 6.855 -5.042 14.193 1.00 84.81 91 GLU A N 1
ATOM 671 C CA . GLU A 1 91 ? 8.294 -5.101 13.954 1.00 84.81 91 GLU A CA 1
ATOM 672 C C . GLU A 1 91 ? 8.561 -4.953 12.453 1.00 84.81 91 GLU A C 1
ATOM 674 O O . GLU A 1 91 ? 8.021 -5.687 11.623 1.00 84.81 91 GLU A O 1
ATOM 679 N N . LEU A 1 92 ? 9.394 -3.981 12.114 1.00 80.38 92 LEU A N 1
ATOM 680 C CA . LEU A 1 92 ? 9.902 -3.709 10.780 1.00 80.38 92 LEU A CA 1
ATOM 681 C C . LEU A 1 92 ? 11.397 -4.040 10.748 1.00 80.38 92 LEU A C 1
ATOM 683 O O . LEU A 1 92 ? 12.065 -4.120 11.775 1.00 80.38 92 LEU A O 1
ATOM 687 N N . ALA A 1 93 ? 11.960 -4.176 9.549 1.00 77.44 93 ALA A N 1
ATOM 688 C CA . ALA A 1 93 ? 13.386 -4.472 9.396 1.00 77.44 93 ALA A CA 1
ATOM 689 C C . ALA A 1 93 ? 14.316 -3.430 10.063 1.00 77.44 93 ALA A C 1
ATOM 691 O O . ALA A 1 93 ? 15.440 -3.765 10.427 1.00 77.44 93 ALA A O 1
ATOM 692 N N . GLU A 1 94 ? 13.853 -2.187 10.237 1.00 78.12 94 GLU A N 1
ATOM 693 C CA . GLU A 1 94 ? 14.640 -1.068 10.780 1.00 78.12 94 GLU A CA 1
ATOM 694 C C . GLU A 1 94 ? 14.200 -0.601 12.178 1.00 78.12 94 GLU A C 1
ATOM 696 O O . GLU A 1 94 ? 14.737 0.374 12.705 1.00 78.12 94 GLU A O 1
ATOM 701 N N . GLY A 1 95 ? 13.234 -1.274 12.806 1.00 81.94 95 GLY A N 1
ATOM 702 C CA . GLY A 1 95 ? 12.705 -0.866 14.106 1.00 81.94 95 GLY A CA 1
ATOM 703 C C . GLY A 1 95 ? 11.276 -1.339 14.316 1.00 81.94 95 GLY A C 1
ATOM 704 O O . GLY A 1 95 ? 10.871 -2.348 13.763 1.00 81.94 95 GLY A O 1
ATOM 705 N N . HIS A 1 96 ? 10.490 -0.596 15.087 1.00 86.94 96 HIS A N 1
ATOM 706 C CA . HIS A 1 96 ? 9.080 -0.907 15.308 1.00 86.94 96 HIS A CA 1
ATOM 707 C C . HIS A 1 96 ? 8.206 0.296 14.965 1.00 86.94 96 HIS A C 1
ATOM 709 O O . HIS A 1 96 ? 8.590 1.447 15.175 1.00 86.94 96 HIS A O 1
ATOM 715 N N . LEU A 1 97 ? 7.015 0.017 14.450 1.00 83.62 97 LEU A N 1
ATOM 716 C CA . LEU A 1 97 ? 5.971 0.998 14.203 1.00 83.62 97 LEU A CA 1
ATOM 717 C C . LEU A 1 97 ? 4.837 0.745 15.189 1.00 83.62 97 LEU A C 1
ATOM 719 O O . LEU A 1 97 ? 4.249 -0.333 15.182 1.00 83.62 97 LEU A O 1
ATOM 723 N N . SER A 1 98 ? 4.516 1.741 16.010 1.00 85.12 98 SER A N 1
ATOM 724 C CA . SER A 1 98 ? 3.364 1.701 16.911 1.00 85.12 98 SER A CA 1
ATOM 725 C C . SER A 1 98 ? 2.336 2.745 16.498 1.00 85.12 98 SER A C 1
ATOM 727 O O . SER A 1 98 ? 2.671 3.913 16.312 1.00 85.12 98 SER A O 1
ATOM 729 N N . GLY A 1 99 ? 1.077 2.334 16.391 1.00 83.62 99 GLY A N 1
ATOM 730 C CA . GLY A 1 99 ? -0.019 3.205 15.977 1.00 83.62 99 GLY A CA 1
ATOM 731 C C . GLY A 1 99 ? -1.387 2.638 16.347 1.00 83.62 99 GLY A C 1
ATOM 732 O O . GLY A 1 99 ? -1.461 1.544 16.905 1.00 83.62 99 GLY A O 1
ATOM 733 N N . PRO A 1 100 ? -2.478 3.372 16.078 1.00 85.81 100 PRO A N 1
ATOM 734 C CA . PRO A 1 100 ? -3.826 2.844 16.263 1.00 85.81 100 PRO A CA 1
ATOM 735 C C . PRO A 1 100 ? -4.056 1.603 15.388 1.00 85.81 100 PRO A C 1
ATOM 737 O O . PRO A 1 100 ? -3.388 1.419 14.374 1.00 85.81 100 PRO A O 1
ATOM 740 N N . GLU A 1 101 ? -5.024 0.765 15.753 1.00 88.06 101 GLU A N 1
ATOM 741 C CA . GLU A 1 101 ? -5.498 -0.312 14.878 1.00 88.06 101 GLU A CA 1
ATOM 742 C C . GLU A 1 101 ? -6.005 0.308 13.565 1.00 88.06 101 GLU A C 1
ATOM 744 O O . GLU A 1 101 ? -6.927 1.128 13.571 1.00 88.06 101 GLU A O 1
ATOM 749 N N . LEU A 1 102 ? -5.388 -0.068 12.443 1.00 91.12 102 LEU A N 1
ATOM 750 C CA . LEU A 1 102 ? -5.774 0.356 11.098 1.00 91.12 102 LEU A CA 1
ATOM 751 C C . LEU A 1 102 ? -6.010 -0.875 10.230 1.00 91.12 102 LEU A C 1
ATOM 753 O O . LEU A 1 102 ? -5.266 -1.851 10.314 1.00 91.12 102 LEU A O 1
ATOM 757 N N . TRP A 1 103 ? -7.014 -0.776 9.366 1.00 94.00 103 TRP A N 1
ATOM 758 C CA . TRP A 1 103 ? -7.288 -1.738 8.307 1.00 94.00 103 TRP A CA 1
ATOM 759 C C . TRP A 1 103 ? -6.920 -1.117 6.966 1.00 94.00 103 TRP A C 1
ATOM 761 O O . TRP A 1 103 ? -7.299 0.017 6.668 1.00 94.00 103 TRP A O 1
ATOM 771 N N . LEU A 1 104 ? -6.163 -1.861 6.175 1.00 94.00 104 LEU A N 1
ATOM 772 C CA . LEU A 1 104 ? -5.587 -1.447 4.909 1.00 94.00 104 LEU A CA 1
ATOM 773 C C . LEU A 1 104 ? -6.135 -2.340 3.802 1.00 94.00 104 LEU A C 1
ATOM 775 O O . LEU A 1 104 ? -6.138 -3.558 3.938 1.00 94.00 104 LEU A O 1
ATOM 779 N N . ALA A 1 105 ? -6.546 -1.755 2.688 1.00 94.69 105 ALA A N 1
ATOM 780 C CA . ALA A 1 105 ? -6.818 -2.490 1.461 1.00 94.69 105 ALA A CA 1
ATOM 781 C C . ALA A 1 105 ? -6.018 -1.856 0.329 1.00 94.69 105 ALA A C 1
ATOM 783 O O . ALA A 1 105 ? -6.079 -0.640 0.137 1.00 94.69 105 ALA A O 1
ATOM 784 N N . VAL A 1 106 ? -5.262 -2.667 -0.408 1.00 93.50 106 VAL A N 1
ATOM 785 C CA . VAL A 1 106 ? -4.399 -2.192 -1.490 1.00 93.50 106 VAL A CA 1
ATOM 786 C C . VAL A 1 106 ? -4.830 -2.846 -2.791 1.00 93.50 106 VAL A C 1
ATOM 788 O O . VAL A 1 106 ? -4.625 -4.041 -2.999 1.00 93.50 106 VAL A O 1
ATOM 791 N N . ILE A 1 107 ? -5.420 -2.051 -3.679 1.00 92.62 107 ILE A N 1
ATOM 792 C CA . ILE A 1 107 ? -6.012 -2.531 -4.933 1.00 92.62 107 ILE A CA 1
ATOM 793 C C . ILE A 1 107 ? -5.421 -1.800 -6.144 1.00 92.62 107 ILE A C 1
ATOM 795 O O . ILE A 1 107 ? -4.918 -0.688 -6.005 1.00 92.62 107 ILE A O 1
ATOM 799 N N . PRO A 1 108 ? -5.462 -2.377 -7.357 1.00 89.88 108 PRO A N 1
ATOM 800 C CA . PRO A 1 108 ? -5.007 -1.682 -8.559 1.00 89.88 108 PRO A CA 1
ATOM 801 C C . PRO A 1 108 ? -5.785 -0.386 -8.824 1.00 89.88 108 PRO A C 1
ATOM 803 O O . PRO A 1 108 ? -7.015 -0.370 -8.779 1.00 89.88 108 PRO A O 1
ATOM 806 N N . GLN A 1 109 ? -5.078 0.691 -9.183 1.00 84.81 109 GLN A N 1
ATOM 807 C CA . GLN A 1 109 ? -5.709 1.937 -9.629 1.00 84.81 109 GLN A CA 1
ATOM 808 C C . GLN A 1 109 ? -6.582 1.679 -10.857 1.00 84.81 109 GLN A C 1
ATOM 810 O O . GLN A 1 109 ? -6.194 0.960 -11.780 1.00 84.81 109 GLN A O 1
ATOM 815 N N . GLY A 1 110 ? -7.766 2.287 -10.880 1.00 70.50 110 GLY A N 1
ATOM 816 C CA . GLY A 1 110 ? -8.736 2.080 -11.955 1.00 70.50 110 GLY A CA 1
ATOM 817 C C . GLY A 1 110 ? -9.537 0.782 -11.829 1.00 70.50 110 GLY A C 1
ATOM 818 O O . GLY A 1 110 ? -10.491 0.598 -12.584 1.00 70.50 110 GLY A O 1
ATOM 819 N N . HIS A 1 111 ? -9.234 -0.073 -10.845 1.00 52.00 111 HIS A N 1
ATOM 820 C CA . HIS A 1 111 ? -10.206 -1.029 -10.342 1.00 52.00 111 HIS A CA 1
ATOM 821 C C . HIS A 1 111 ? -11.134 -0.253 -9.413 1.00 52.00 111 HIS A C 1
ATOM 823 O O . HIS A 1 111 ? -10.858 -0.088 -8.233 1.00 52.00 111 HIS A O 1
ATOM 829 N N . THR A 1 112 ? -12.218 0.300 -9.953 1.00 44.00 112 THR A N 1
ATOM 830 C CA . THR A 1 112 ? -13.358 0.633 -9.100 1.00 44.00 112 THR A CA 1
ATOM 831 C C . THR A 1 112 ? -13.843 -0.708 -8.559 1.00 44.00 112 THR A C 1
ATOM 833 O O . THR A 1 112 ? -14.350 -1.498 -9.363 1.00 44.00 112 THR A O 1
ATOM 836 N N . PRO A 1 113 ? -13.693 -1.030 -7.256 1.00 44.06 113 PRO A N 1
ATOM 837 C CA . PRO A 1 113 ? -14.502 -2.096 -6.712 1.00 44.06 113 PRO A CA 1
ATOM 838 C C . PRO A 1 113 ? -15.926 -1.605 -6.941 1.00 44.06 113 PRO A C 1
ATOM 840 O O . PRO A 1 113 ? -16.333 -0.565 -6.418 1.00 44.06 113 PRO A O 1
ATOM 843 N N . SER A 1 114 ? -16.646 -2.270 -7.843 1.00 36.06 114 SER A N 1
ATOM 844 C CA . SER A 1 114 ? -18.082 -2.081 -7.921 1.00 36.06 114 SER A CA 1
ATOM 845 C C . SER A 1 114 ? -18.566 -2.399 -6.523 1.00 36.06 114 SER A C 1
ATOM 847 O O . SER A 1 114 ? -18.509 -3.553 -6.111 1.00 36.06 114 SER A O 1
ATOM 849 N N . VAL A 1 115 ? -18.918 -1.360 -5.765 1.00 46.69 115 VAL A N 1
ATOM 850 C CA . VAL A 1 115 ? -19.591 -1.518 -4.489 1.00 46.69 115 VAL A CA 1
ATOM 851 C C . VAL A 1 115 ? -20.769 -2.413 -4.804 1.00 46.69 115 VAL A C 1
ATOM 853 O O . VAL A 1 115 ? -21.655 -2.039 -5.579 1.00 46.69 115 VAL A O 1
ATOM 856 N N . ASP A 1 116 ? -20.691 -3.629 -4.281 1.00 37.38 116 ASP A N 1
ATOM 857 C CA . ASP A 1 116 ? -21.777 -4.574 -4.250 1.00 37.38 116 ASP A CA 1
ATOM 858 C C . ASP A 1 116 ? -22.972 -3.807 -3.682 1.00 37.38 116 ASP A C 1
ATOM 860 O O . ASP A 1 116 ? -23.002 -3.397 -2.518 1.00 37.38 116 ASP A O 1
ATOM 864 N N . ARG A 1 117 ? -23.906 -3.473 -4.573 1.00 43.34 117 ARG A N 1
ATOM 865 C CA . ARG A 1 117 ? -25.208 -2.922 -4.230 1.00 43.34 117 ARG A CA 1
ATOM 866 C C . ARG A 1 117 ? -25.956 -4.052 -3.532 1.00 43.34 117 ARG A C 1
ATOM 868 O O . ARG A 1 117 ? -26.767 -4.739 -4.149 1.00 43.34 117 ARG A O 1
ATOM 875 N N . ALA A 1 118 ? -25.662 -4.254 -2.254 1.00 40.66 118 ALA A N 1
ATOM 876 C CA . ALA A 1 118 ? -26.384 -5.194 -1.426 1.00 40.66 118 ALA A CA 1
ATOM 877 C C . ALA A 1 118 ? -27.799 -4.651 -1.159 1.00 40.66 118 ALA A C 1
ATOM 879 O O . ALA A 1 118 ? -27.999 -3.725 -0.379 1.00 40.66 118 ALA A O 1
ATOM 880 N N . ALA A 1 119 ? -28.752 -5.296 -1.836 1.00 40.47 119 ALA A N 1
ATOM 881 C CA . ALA A 1 119 ? -30.149 -5.515 -1.470 1.00 40.47 119 ALA A CA 1
ATOM 882 C C . ALA A 1 119 ? -31.122 -4.318 -1.403 1.00 40.47 119 ALA A C 1
ATOM 884 O O . ALA A 1 119 ? -31.271 -3.653 -0.384 1.00 40.47 119 ALA A O 1
ATOM 885 N N . GLU A 1 120 ? -31.991 -4.242 -2.414 1.00 37.97 120 GLU A N 1
ATOM 886 C CA . GLU A 1 120 ? -33.429 -4.160 -2.135 1.00 37.97 120 GLU A CA 1
ATOM 887 C C . GLU A 1 120 ? -34.075 -5.500 -2.529 1.00 37.97 120 GLU A C 1
ATOM 889 O O . GLU A 1 120 ? -33.935 -5.932 -3.680 1.00 37.97 120 GLU A O 1
ATOM 894 N N . PRO A 1 121 ? -34.796 -6.186 -1.624 1.00 45.25 121 PRO A N 1
ATOM 895 C CA . PRO A 1 121 ? -35.656 -7.287 -2.010 1.00 45.25 121 PRO A CA 1
ATOM 896 C C . PRO A 1 121 ? -36.883 -6.674 -2.681 1.00 45.25 121 PRO A C 1
ATOM 898 O O . PRO A 1 121 ? -37.793 -6.179 -2.017 1.00 45.25 121 PRO A O 1
ATOM 901 N N . ARG A 1 122 ? -36.921 -6.680 -4.016 1.00 37.66 122 ARG A N 1
ATOM 902 C CA . ARG A 1 122 ? -38.110 -6.244 -4.753 1.00 37.66 122 ARG A CA 1
ATOM 903 C C . ARG A 1 122 ? -39.187 -7.324 -4.645 1.00 37.66 122 ARG A C 1
ATOM 905 O O . ARG A 1 122 ? -39.340 -8.184 -5.508 1.00 37.66 122 ARG A O 1
ATOM 912 N N . ALA A 1 123 ? -39.901 -7.287 -3.526 1.00 41.97 123 ALA A N 1
ATOM 913 C CA . ALA A 1 123 ? -41.167 -7.964 -3.346 1.00 41.97 123 ALA A CA 1
ATOM 914 C C . ALA A 1 123 ? -42.189 -7.420 -4.361 1.00 41.97 123 ALA A C 1
ATOM 916 O O . ALA A 1 123 ? -42.340 -6.213 -4.507 1.00 41.97 123 ALA A O 1
ATOM 917 N N . ALA A 1 124 ? -42.855 -8.360 -5.034 1.00 43.84 124 ALA A N 1
ATOM 918 C CA . ALA A 1 124 ? -44.198 -8.310 -5.612 1.00 43.84 124 ALA A CA 1
ATOM 919 C C . ALA A 1 124 ? -44.640 -7.091 -6.455 1.00 43.84 124 ALA A C 1
ATOM 921 O O . ALA A 1 124 ? -44.770 -5.968 -5.982 1.00 43.84 124 ALA A O 1
ATOM 922 N N . GLY A 1 125 ? -45.092 -7.399 -7.677 1.00 39.09 125 GLY A N 1
ATOM 923 C CA . GLY A 1 125 ? -46.160 -6.641 -8.337 1.00 39.09 125 GLY A CA 1
ATOM 924 C C . GLY A 1 125 ? -45.707 -5.695 -9.442 1.00 39.09 125 GLY A C 1
ATOM 925 O O . GLY A 1 125 ? -45.812 -4.481 -9.311 1.00 39.09 125 GLY A O 1
ATOM 926 N N . GLN A 1 126 ? -45.261 -6.253 -10.569 1.00 40.22 126 GLN A N 1
ATOM 927 C CA . GLN A 1 126 ? -45.281 -5.533 -11.843 1.00 40.22 126 GLN A CA 1
ATOM 928 C C . GLN A 1 126 ? -46.737 -5.209 -12.191 1.00 40.22 126 GLN A C 1
ATOM 930 O O . GLN A 1 126 ? -47.530 -6.116 -12.435 1.00 40.22 126 GLN A O 1
ATOM 935 N N . ASN A 1 127 ? -47.080 -3.925 -12.215 1.00 40.31 127 ASN A N 1
ATOM 936 C CA . ASN A 1 127 ? -48.297 -3.440 -12.844 1.00 40.31 127 ASN A CA 1
ATOM 937 C C . ASN A 1 127 ? -47.895 -2.284 -13.764 1.00 40.31 127 ASN A C 1
ATOM 939 O O . ASN A 1 127 ? -47.712 -1.153 -13.317 1.00 40.31 127 ASN A O 1
ATOM 943 N N . TRP A 1 128 ? -47.674 -2.591 -15.041 1.00 33.97 128 TRP A N 1
ATOM 944 C CA . TRP A 1 128 ? -47.536 -1.582 -16.086 1.00 33.97 128 TRP A CA 1
ATOM 945 C C . TRP A 1 128 ? -48.747 -1.688 -17.009 1.00 33.97 128 TRP A C 1
ATOM 947 O O . TRP A 1 128 ? -48.894 -2.666 -17.738 1.00 33.97 128 TRP A O 1
ATOM 957 N N . SER A 1 129 ? -49.606 -0.669 -16.956 1.00 36.53 129 SER A N 1
ATOM 958 C CA . SER A 1 129 ? -50.633 -0.403 -17.963 1.00 36.53 129 SER A CA 1
ATOM 959 C C . SER A 1 129 ? -50.061 0.514 -19.040 1.00 36.53 129 SER A C 1
ATOM 961 O O . SER A 1 129 ? -49.364 1.480 -18.729 1.00 36.53 129 SER A O 1
ATOM 963 N N . VAL A 1 130 ? -50.393 0.219 -20.295 1.00 33.28 130 VAL A N 1
ATOM 964 C CA . VAL A 1 130 ? -50.153 1.075 -21.463 1.00 33.28 130 VAL A CA 1
ATOM 965 C C . VAL A 1 130 ? -51.435 1.863 -21.745 1.00 33.28 130 VAL A C 1
ATOM 967 O O . VAL A 1 130 ? -52.520 1.279 -21.700 1.00 33.28 130 VAL A O 1
ATOM 970 N N . ALA A 1 131 ? -51.301 3.160 -22.025 1.00 45.44 131 ALA A N 1
ATOM 971 C CA . ALA A 1 131 ? -52.326 4.007 -22.634 1.00 45.44 131 ALA A CA 1
ATOM 972 C C . ALA A 1 131 ? -51.797 4.544 -23.967 1.00 45.44 131 ALA A C 1
ATOM 974 O O . ALA A 1 131 ? -50.573 4.810 -24.027 1.00 45.44 131 ALA A O 1
#

Secondary structure (DSSP, 8-state):
-HHHHHHHHHHHHHHHHHHHHHHHHH--SS-EEGGGGGGS-HHHHHHHHHHHHHHHHT-BTTTTEEEEEETTTTEEEEEEE--TTPEEEEEETTEEEEEE-EEEEEEETT-------------S-------